Protein AF-A0AAV3JLP2-F1 (afdb_monomer_lite)

Structure (mmCIF, N/CA/C/O backbone):
data_AF-A0AAV3JLP2-F1
#
_entry.id   AF-A0AAV3JLP2-F1
#
loop_
_atom_site.group_PDB
_atom_site.id
_atom_site.type_symbol
_atom_site.label_atom_id
_atom_site.label_alt_id
_atom_site.label_comp_id
_atom_site.label_asym_id
_atom_site.label_entity_id
_atom_site.label_seq_id
_atom_site.pdbx_PDB_ins_code
_atom_site.Cartn_x
_atom_site.Cartn_y
_atom_site.Cartn_z
_atom_site.occupancy
_atom_site.B_iso_or_equiv
_atom_site.auth_seq_id
_atom_site.auth_comp_id
_atom_site.auth_asym_id
_atom_site.auth_atom_id
_atom_site.pdbx_PDB_model_num
ATOM 1 N N . MET A 1 1 ? 3.241 7.992 8.818 1.00 74.94 1 MET A N 1
ATOM 2 C CA . MET A 1 1 ? 2.218 7.798 9.858 1.00 74.94 1 MET A CA 1
ATOM 3 C C . MET A 1 1 ? 2.507 6.501 10.579 1.00 74.94 1 MET A C 1
ATOM 5 O O . MET A 1 1 ? 2.921 5.548 9.928 1.00 74.94 1 MET A O 1
ATOM 9 N N . THR A 1 2 ? 2.327 6.465 11.891 1.00 87.00 2 THR A N 1
ATOM 10 C CA . THR A 1 2 ? 2.427 5.243 12.697 1.00 87.00 2 THR A CA 1
ATOM 11 C C . THR A 1 2 ? 1.081 4.522 12.746 1.00 87.00 2 THR A C 1
ATOM 13 O O . THR A 1 2 ? 0.033 5.132 12.536 1.00 87.00 2 THR A O 1
ATOM 16 N N . GLU A 1 3 ? 1.086 3.227 13.061 1.00 88.12 3 GLU A N 1
ATOM 17 C CA . GLU A 1 3 ? -0.149 2.458 13.275 1.00 88.12 3 GLU A CA 1
ATOM 18 C C . GLU A 1 3 ? -1.060 3.122 14.322 1.00 88.12 3 GLU A C 1
ATOM 20 O O . GLU A 1 3 ? -2.264 3.259 14.111 1.00 88.12 3 GLU A O 1
ATOM 25 N N . LYS A 1 4 ? -0.467 3.658 15.396 1.00 90.94 4 LYS A N 1
ATOM 26 C CA . LYS A 1 4 ? -1.183 4.360 16.468 1.00 90.94 4 LYS A CA 1
ATOM 27 C C . LYS A 1 4 ? -1.894 5.630 15.985 1.00 90.94 4 LYS A C 1
ATOM 29 O O . LYS A 1 4 ? -3.024 5.899 16.393 1.00 90.94 4 LYS A O 1
ATOM 34 N N . GLU A 1 5 ? -1.253 6.412 15.116 1.00 94.19 5 GLU A N 1
ATOM 35 C CA . GLU A 1 5 ? -1.858 7.618 14.526 1.00 94.19 5 GLU A CA 1
ATOM 36 C C . GLU A 1 5 ? -3.093 7.268 13.692 1.00 94.19 5 GLU A C 1
ATOM 38 O O . GLU A 1 5 ? -4.110 7.954 13.766 1.00 94.19 5 GLU A O 1
ATOM 43 N N . ILE A 1 6 ? -3.033 6.165 12.946 1.00 95.06 6 ILE A N 1
ATOM 44 C CA . ILE A 1 6 ? -4.131 5.719 12.085 1.00 95.06 6 ILE A CA 1
ATOM 45 C C . ILE A 1 6 ? -5.267 5.107 12.896 1.00 95.06 6 ILE A C 1
ATOM 47 O O . ILE A 1 6 ? -6.425 5.403 12.616 1.00 95.06 6 ILE A O 1
ATOM 51 N N . GLN A 1 7 ? -4.965 4.315 13.926 1.00 93.25 7 GLN A N 1
ATOM 52 C CA . GLN A 1 7 ? -5.976 3.820 14.865 1.00 93.25 7 GLN A CA 1
ATOM 53 C C . GLN A 1 7 ? -6.729 4.981 15.526 1.00 93.25 7 GLN A C 1
ATOM 55 O O . GLN A 1 7 ? -7.957 4.970 15.589 1.00 93.25 7 GLN A O 1
ATOM 60 N N . THR A 1 8 ? -6.001 6.024 15.936 1.00 95.44 8 THR A N 1
ATOM 61 C CA . THR A 1 8 ? -6.592 7.238 16.519 1.00 95.44 8 THR A CA 1
ATOM 62 C C . THR A 1 8 ? -7.479 7.961 15.504 1.00 95.44 8 THR A C 1
ATOM 64 O O . THR A 1 8 ? -8.615 8.315 15.812 1.00 95.44 8 THR A O 1
ATOM 67 N N . ALA A 1 9 ? -6.993 8.153 14.274 1.00 96.25 9 ALA A N 1
ATOM 68 C CA . ALA A 1 9 ? -7.765 8.790 13.211 1.00 96.25 9 ALA A CA 1
ATOM 69 C C . ALA A 1 9 ? -9.043 8.003 12.871 1.00 96.25 9 ALA A C 1
ATOM 71 O O . ALA A 1 9 ? -10.110 8.598 12.737 1.00 96.25 9 ALA A O 1
ATOM 72 N N . PHE A 1 10 ? -8.958 6.672 12.792 1.00 97.56 10 PHE A N 1
ATOM 73 C CA . PHE A 1 10 ? -10.106 5.804 12.536 1.00 97.56 10 PHE A CA 1
ATOM 74 C C . PHE A 1 10 ? -11.153 5.921 13.650 1.00 97.56 10 PHE A C 1
ATOM 76 O O . PHE A 1 10 ? -12.328 6.148 13.361 1.00 97.56 10 PHE A O 1
ATOM 83 N N . ALA A 1 11 ? -10.729 5.848 14.915 1.00 96.94 11 ALA A N 1
ATOM 84 C CA . ALA A 1 11 ? -11.622 5.998 16.062 1.00 96.94 11 ALA A CA 1
ATOM 85 C C . ALA A 1 1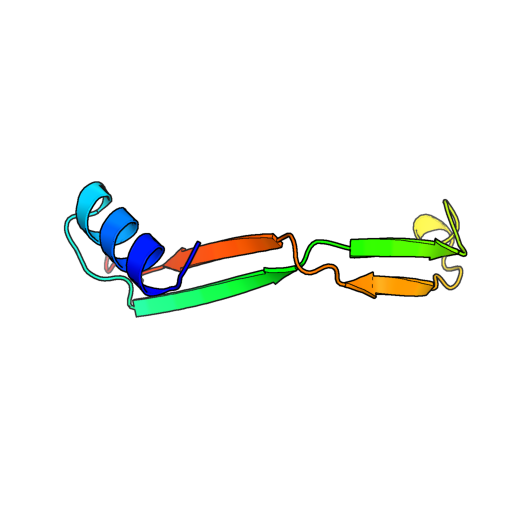1 ? -12.313 7.368 16.096 1.00 96.94 11 ALA A C 1
ATOM 87 O O . ALA A 1 11 ? -13.503 7.449 16.398 1.00 96.94 11 ALA A O 1
ATOM 88 N N . ASN A 1 12 ? -11.606 8.433 15.716 1.00 97.88 12 ASN A N 1
ATOM 89 C CA . ASN A 1 12 ? -12.176 9.778 15.649 1.00 97.88 12 ASN A CA 1
ATOM 90 C C . ASN A 1 12 ? -13.242 9.924 14.552 1.00 97.88 12 ASN A C 1
ATOM 92 O O . ASN A 1 12 ? -14.215 10.645 14.753 1.00 97.88 12 ASN A O 1
ATOM 96 N N . VAL A 1 13 ? -13.066 9.259 13.406 1.00 97.75 13 VAL A N 1
ATOM 97 C CA . VAL A 1 13 ? -13.987 9.357 12.259 1.00 97.75 13 VAL A CA 1
ATOM 98 C C . VAL A 1 13 ? -15.183 8.413 12.396 1.00 97.75 13 VAL A C 1
ATOM 100 O O . VAL A 1 13 ? -16.305 8.793 12.074 1.00 97.75 13 VAL A O 1
ATOM 103 N N . PHE A 1 14 ? -14.960 7.181 12.858 1.00 96.88 14 PHE A N 1
ATOM 104 C CA . PHE A 1 14 ? -15.971 6.117 12.855 1.00 96.88 14 PHE A CA 1
ATOM 105 C C . PHE A 1 14 ? -16.522 5.775 14.244 1.00 96.88 14 PHE A C 1
ATOM 107 O O . PHE A 1 14 ? -17.386 4.899 14.356 1.00 96.88 14 PHE A O 1
ATOM 114 N N . HIS A 1 15 ? -16.022 6.429 15.299 1.00 97.00 15 HIS A N 1
ATOM 115 C CA . HIS A 1 15 ? -16.414 6.213 16.699 1.00 97.00 15 HIS A CA 1
ATOM 116 C C . HIS A 1 15 ? -16.341 4.741 17.142 1.00 97.00 15 HIS A C 1
ATOM 118 O O . HIS A 1 15 ? -17.114 4.286 17.980 1.00 97.00 15 HIS A O 1
ATOM 124 N N . ASN A 1 16 ? -15.428 3.981 16.537 1.00 95.56 16 ASN A N 1
ATOM 125 C CA . ASN A 1 16 ? -15.153 2.573 16.801 1.00 95.56 16 ASN A CA 1
ATOM 126 C C . ASN A 1 16 ? -13.669 2.305 16.547 1.00 95.56 16 ASN A C 1
ATOM 128 O O . ASN A 1 16 ? -13.038 3.022 15.776 1.00 95.56 16 ASN A O 1
ATOM 132 N N . GLU A 1 17 ? -13.124 1.245 17.132 1.00 96.00 17 GLU A N 1
ATOM 133 C CA . GLU A 1 17 ? -11.759 0.808 16.833 1.00 96.00 17 GLU A CA 1
ATOM 134 C C . GLU A 1 17 ? -11.698 0.066 15.490 1.00 96.00 17 GLU A C 1
ATOM 136 O O . GLU A 1 17 ? -12.668 -0.569 15.069 1.00 96.00 17 GLU A O 1
ATOM 141 N N . ALA A 1 18 ? -10.562 0.161 14.798 1.00 96.31 18 ALA A N 1
ATOM 142 C CA . ALA A 1 18 ? -10.304 -0.660 13.621 1.00 96.31 18 ALA A CA 1
ATOM 143 C C . ALA A 1 18 ? -9.987 -2.103 14.047 1.00 96.31 18 ALA A C 1
ATOM 145 O O . ALA A 1 18 ? -9.269 -2.317 15.018 1.00 96.31 18 ALA A O 1
ATOM 146 N N . GLU A 1 19 ? -10.474 -3.090 13.296 1.00 96.50 19 GLU A N 1
ATOM 147 C CA . GLU A 1 19 ? -10.201 -4.518 13.532 1.00 96.50 19 GLU A CA 1
ATOM 148 C C . GLU A 1 19 ? -8.988 -5.019 12.739 1.00 96.50 19 GLU A C 1
ATOM 150 O O . GLU A 1 19 ? -8.437 -6.080 13.024 1.00 96.50 19 GLU A O 1
ATOM 155 N N . SER A 1 20 ? -8.587 -4.304 11.690 1.00 95.12 20 SER A N 1
ATOM 156 C CA . SER A 1 20 ? -7.485 -4.704 10.821 1.00 95.12 20 SER A CA 1
ATOM 157 C C . SER A 1 20 ? -6.709 -3.501 10.317 1.00 95.12 20 SER A C 1
ATOM 159 O O . SER A 1 20 ? -7.284 -2.446 10.038 1.00 95.12 20 SER A O 1
ATOM 161 N N . PHE A 1 21 ? -5.402 -3.695 10.169 1.00 95.12 21 PHE A N 1
ATOM 162 C CA . PHE A 1 21 ? -4.455 -2.695 9.704 1.00 95.12 21 PHE A CA 1
ATOM 163 C C . PHE A 1 21 ? -3.649 -3.231 8.522 1.00 95.12 21 PHE A C 1
ATOM 165 O O . PHE A 1 21 ? -3.228 -4.387 8.515 1.00 9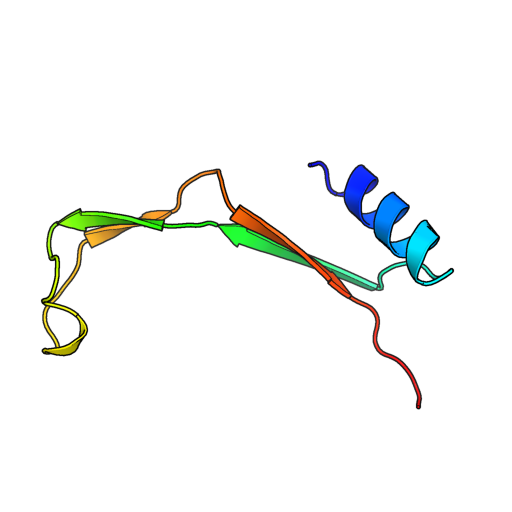5.12 21 PHE A O 1
ATOM 172 N N . PHE A 1 22 ? -3.423 -2.379 7.527 1.00 94.88 22 PHE A N 1
ATOM 173 C CA . PHE A 1 22 ? -2.769 -2.732 6.276 1.00 94.88 22 PHE A CA 1
ATOM 174 C C . PHE A 1 22 ? -1.790 -1.644 5.850 1.00 94.88 22 PHE A C 1
ATOM 176 O O . PHE A 1 22 ? -2.028 -0.451 6.049 1.00 94.88 22 PHE A O 1
ATOM 183 N N . PHE A 1 23 ? -0.719 -2.061 5.183 1.00 95.31 23 PHE A N 1
ATOM 184 C CA . PHE A 1 23 ? 0.198 -1.174 4.486 1.00 95.31 23 PHE A CA 1
ATOM 185 C C . PHE A 1 23 ? 0.467 -1.721 3.086 1.00 95.31 23 PHE A C 1
ATOM 187 O O . PHE A 1 23 ? 0.825 -2.888 2.932 1.00 95.31 23 PHE A O 1
ATOM 194 N N . SER A 1 24 ? 0.307 -0.869 2.077 1.00 96.94 24 SER A N 1
ATOM 195 C CA . SER A 1 24 ? 0.686 -1.156 0.697 1.00 96.94 24 SER A CA 1
ATOM 196 C C . SER A 1 24 ? 1.764 -0.162 0.270 1.00 96.94 24 SER A C 1
ATOM 198 O O . SER A 1 24 ? 1.461 1.031 0.151 1.00 96.94 24 SER A O 1
ATOM 200 N N . PRO A 1 25 ? 3.009 -0.606 0.027 1.00 97.88 25 PRO A N 1
ATOM 201 C CA . PRO A 1 25 ? 4.044 0.285 -0.470 1.00 97.88 25 PRO A CA 1
ATOM 202 C C . PRO A 1 25 ? 3.703 0.749 -1.888 1.00 97.88 25 PRO A C 1
ATOM 204 O O . PRO A 1 25 ? 3.127 0.010 -2.691 1.00 97.88 25 PRO A O 1
ATOM 207 N N . GLY A 1 26 ? 4.098 1.976 -2.213 1.00 97.88 26 GLY A N 1
ATOM 208 C CA . GLY A 1 26 ? 4.250 2.381 -3.601 1.00 97.88 26 GLY A CA 1
ATOM 209 C C . GLY A 1 26 ? 5.393 1.605 -4.257 1.00 97.88 26 GLY A C 1
ATOM 210 O O . GLY A 1 26 ? 6.169 0.904 -3.601 1.00 97.88 26 GLY A O 1
ATOM 211 N N . ARG A 1 27 ? 5.540 1.763 -5.570 1.00 98.25 27 ARG A N 1
ATOM 212 C CA . ARG A 1 27 ? 6.630 1.137 -6.323 1.00 98.25 27 ARG A CA 1
ATOM 213 C C . ARG A 1 27 ? 7.204 2.084 -7.357 1.00 98.25 27 ARG A C 1
ATOM 215 O O . ARG A 1 27 ? 6.460 2.791 -8.042 1.00 98.25 27 ARG A O 1
ATOM 222 N N . ILE A 1 28 ? 8.515 2.020 -7.522 1.00 97.56 28 ILE A N 1
ATOM 223 C CA . ILE A 1 28 ? 9.210 2.557 -8.687 1.00 97.56 28 ILE A CA 1
ATOM 224 C C . ILE A 1 28 ? 9.584 1.392 -9.593 1.00 97.56 28 ILE A C 1
ATO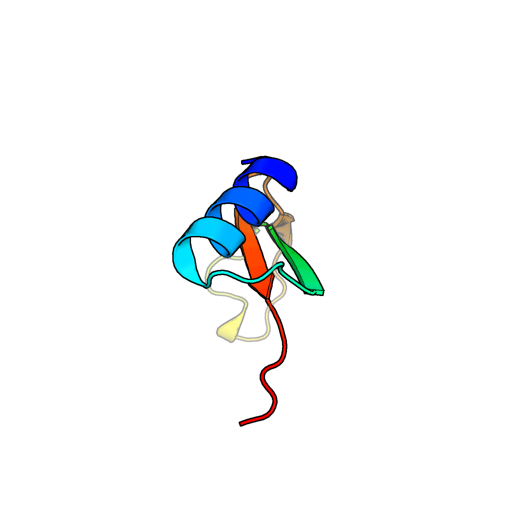M 226 O O . ILE A 1 28 ? 9.848 0.288 -9.117 1.00 97.56 28 ILE A O 1
ATOM 230 N N . ASN A 1 29 ? 9.578 1.621 -10.896 1.00 97.69 29 ASN A N 1
ATOM 231 C CA . ASN A 1 29 ? 10.115 0.659 -11.837 1.00 97.69 29 ASN A CA 1
ATOM 232 C C . ASN A 1 29 ? 11.568 1.038 -12.148 1.00 97.69 29 ASN A C 1
ATOM 234 O O . ASN A 1 29 ? 11.851 2.199 -12.433 1.00 97.69 29 ASN A O 1
ATOM 238 N N . LEU A 1 30 ? 12.500 0.093 -12.001 1.00 97.31 30 LEU A N 1
ATOM 239 C CA . LEU A 1 30 ? 13.920 0.359 -12.258 1.00 97.31 30 LEU A CA 1
ATOM 240 C C . LEU A 1 30 ? 14.230 0.239 -13.754 1.00 97.31 30 LEU A C 1
ATOM 242 O O . LEU A 1 30 ? 15.045 0.996 -14.276 1.00 97.31 30 LEU A O 1
ATOM 246 N N . ILE A 1 31 ? 13.587 -0.722 -14.429 1.00 97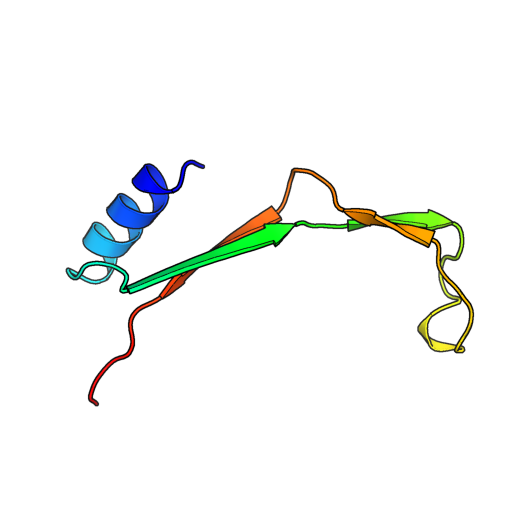.62 31 ILE A N 1
ATOM 247 C CA . ILE A 1 31 ? 13.674 -0.951 -15.875 1.00 97.62 31 ILE A CA 1
ATOM 248 C C . ILE A 1 31 ? 12.473 -1.771 -16.374 1.00 97.62 31 ILE A C 1
ATOM 250 O O . ILE A 1 31 ? 11.891 -2.563 -15.631 1.00 97.62 31 ILE A O 1
ATOM 254 N N . GLY A 1 32 ? 12.143 -1.609 -17.659 1.00 95.44 32 GLY A N 1
ATOM 255 C CA . GLY A 1 32 ? 11.005 -2.265 -18.310 1.00 95.44 32 GLY A CA 1
ATOM 256 C C . GLY A 1 32 ? 9.760 -1.380 -18.309 1.00 95.44 32 GLY A C 1
ATOM 257 O O . GLY A 1 32 ? 8.705 -1.800 -17.856 1.00 95.44 32 GLY A O 1
ATOM 258 N N . GLU A 1 33 ? 9.883 -0.121 -18.737 1.00 97.06 33 GLU A N 1
ATOM 259 C CA . GLU A 1 33 ? 8.714 0.742 -18.939 1.00 97.06 33 GLU A CA 1
ATOM 260 C C . GLU A 1 33 ? 7.929 0.283 -20.163 1.00 97.06 33 GLU A C 1
ATOM 262 O O . GLU A 1 33 ? 8.523 -0.063 -21.185 1.00 97.06 33 GLU A O 1
ATOM 267 N N . HIS A 1 34 ? 6.599 0.335 -20.085 1.00 95.69 34 HIS A N 1
ATOM 268 C CA . HIS A 1 34 ? 5.706 0.026 -21.206 1.00 95.69 34 HIS A CA 1
ATOM 269 C C . HIS A 1 34 ? 5.795 -1.416 -21.755 1.00 95.69 34 HIS A C 1
ATOM 271 O O . HIS A 1 34 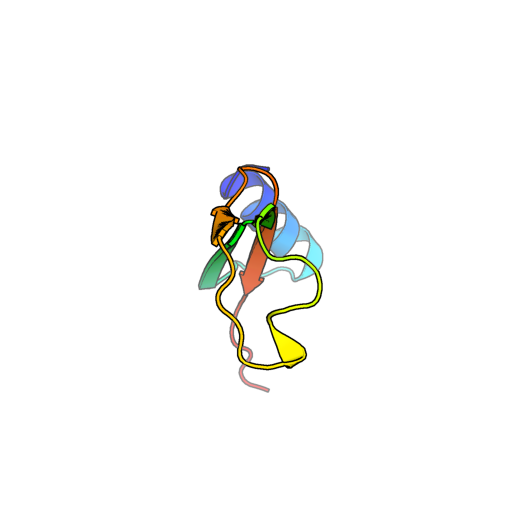? 5.290 -1.708 -22.843 1.00 95.69 34 HIS A O 1
ATOM 277 N N . THR A 1 35 ? 6.424 -2.342 -21.023 1.00 96.94 35 THR A N 1
ATOM 278 C CA . THR A 1 35 ? 6.545 -3.753 -21.428 1.00 96.94 35 THR A CA 1
ATOM 279 C C . THR A 1 35 ? 5.515 -4.659 -20.759 1.00 96.94 35 THR A C 1
ATOM 281 O O . THR A 1 35 ? 5.163 -5.692 -21.327 1.00 96.94 35 THR A O 1
ATOM 284 N N . ASP A 1 36 ? 4.999 -4.276 -19.594 1.00 95.31 36 ASP A N 1
ATOM 285 C CA . ASP A 1 36 ? 4.099 -5.074 -18.758 1.00 95.31 36 ASP A CA 1
ATOM 286 C C . ASP A 1 36 ? 2.783 -5.420 -19.461 1.00 95.31 36 ASP A C 1
ATOM 288 O O . ASP A 1 36 ? 2.411 -6.591 -19.543 1.00 95.31 36 ASP A O 1
ATOM 292 N N . TYR A 1 37 ? 2.115 -4.438 -20.065 1.00 95.12 37 TYR A N 1
ATOM 293 C CA . TYR A 1 37 ? 0.874 -4.672 -20.813 1.00 95.12 37 TYR A CA 1
ATOM 294 C C . TYR A 1 37 ? 1.077 -5.443 -22.129 1.00 95.12 37 TYR A C 1
ATOM 296 O O . TYR A 1 37 ? 0.103 -5.852 -22.756 1.00 95.12 37 TYR A O 1
ATOM 304 N N . ASN A 1 38 ? 2.330 -5.672 -22.532 1.00 96.44 38 ASN A N 1
ATOM 305 C CA . ASN A 1 38 ? 2.707 -6.515 -23.667 1.00 96.44 38 ASN A CA 1
ATOM 306 C C . ASN A 1 38 ? 3.187 -7.916 -23.234 1.00 96.44 38 ASN A C 1
ATOM 308 O O . ASN A 1 38 ? 3.685 -8.674 -24.064 1.00 96.44 38 ASN A O 1
ATOM 312 N N . GLY A 1 39 ? 3.082 -8.263 -21.945 1.00 96.50 39 GLY A N 1
ATOM 313 C CA . GLY A 1 39 ? 3.558 -9.540 -21.400 1.00 96.50 39 GLY A CA 1
ATOM 314 C C . GLY A 1 39 ? 5.078 -9.626 -21.218 1.00 96.50 39 GLY A C 1
ATOM 315 O O . GLY A 1 39 ? 5.609 -10.713 -20.996 1.00 96.50 39 GLY A O 1
ATOM 316 N N . GLY A 1 40 ? 5.789 -8.502 -21.321 1.00 97.06 40 GLY A N 1
ATOM 317 C CA . GLY A 1 40 ? 7.218 -8.425 -21.042 1.00 97.06 40 GLY A CA 1
ATOM 318 C C . GLY A 1 40 ? 7.522 -8.440 -19.543 1.00 97.06 40 GLY A C 1
ATOM 319 O O . GLY A 1 40 ? 6.671 -8.156 -18.701 1.00 97.06 40 GLY A O 1
ATOM 320 N N . HIS A 1 41 ? 8.771 -8.752 -19.200 1.00 96.88 41 HIS A N 1
ATOM 321 C CA . HIS A 1 41 ? 9.244 -8.654 -17.822 1.00 96.88 41 HIS A CA 1
ATOM 322 C C . HIS A 1 41 ? 9.509 -7.195 -17.426 1.00 96.88 41 HIS A C 1
ATOM 324 O O . HIS A 1 41 ? 9.884 -6.364 -18.258 1.00 96.88 41 HIS A O 1
ATOM 330 N N . VAL A 1 42 ? 9.350 -6.917 -16.133 1.00 97.69 42 VAL A N 1
ATOM 331 C CA . VAL A 1 42 ? 9.646 -5.633 -15.488 1.00 97.69 42 VAL A CA 1
ATOM 332 C C . VAL A 1 42 ? 10.465 -5.872 -14.227 1.00 97.69 42 VAL A C 1
ATOM 334 O O . VAL A 1 42 ? 10.381 -6.950 -13.633 1.00 97.69 42 VAL A O 1
ATOM 337 N N . PHE A 1 43 ? 11.241 -4.876 -13.800 1.00 98.00 43 PHE A N 1
ATOM 338 C CA . PHE A 1 43 ? 12.040 -4.968 -12.577 1.00 98.00 43 PHE A CA 1
ATOM 339 C C . PHE A 1 43 ? 11.718 -3.818 -11.609 1.00 98.00 43 PHE A C 1
ATOM 341 O O . PHE A 1 43 ? 12.463 -2.837 -11.524 1.00 98.00 43 PHE A O 1
ATOM 348 N N . PRO A 1 44 ? 10.589 -3.903 -10.883 1.00 97.81 44 PRO A N 1
ATOM 349 C CA . PRO A 1 44 ? 10.192 -2.887 -9.926 1.00 97.81 44 PRO A CA 1
ATOM 350 C C . PRO A 1 44 ? 10.806 -3.110 -8.544 1.00 97.81 44 PRO A C 1
ATOM 352 O O . PRO A 1 44 ? 11.173 -4.221 -8.166 1.00 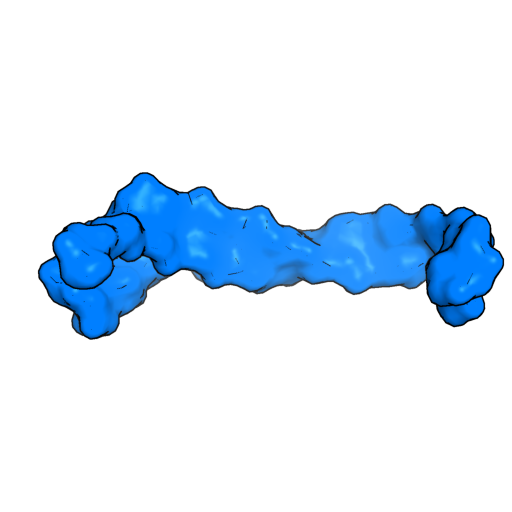97.81 44 PRO A O 1
ATOM 355 N N . ALA A 1 45 ? 10.835 -2.039 -7.757 1.00 98.19 45 ALA A N 1
ATOM 356 C CA . ALA A 1 45 ? 11.171 -2.067 -6.344 1.00 98.19 45 ALA A CA 1
ATOM 357 C C . ALA A 1 45 ? 10.087 -1.352 -5.529 1.00 98.19 45 ALA A C 1
ATOM 359 O O . ALA A 1 45 ? 9.615 -0.270 -5.896 1.00 98.19 45 ALA A O 1
ATOM 360 N N . ALA A 1 46 ? 9.699 -1.960 -4.407 1.00 98.31 46 ALA A N 1
ATOM 361 C CA . ALA A 1 46 ? 8.847 -1.309 -3.421 1.00 98.31 46 ALA A CA 1
ATOM 362 C C . ALA A 1 46 ? 9.609 -0.149 -2.765 1.00 98.31 46 ALA A C 1
ATOM 364 O O . ALA A 1 46 ? 10.793 -0.277 -2.446 1.00 98.31 46 ALA A O 1
ATOM 365 N N . ILE A 1 47 ? 8.928 0.974 -2.551 1.00 97.75 47 ILE A N 1
ATOM 366 C CA . ILE A 1 47 ? 9.479 2.125 -1.828 1.00 97.75 47 ILE A CA 1
ATOM 367 C C . ILE A 1 47 ? 8.836 2.242 -0.444 1.00 97.75 47 ILE A C 1
ATOM 369 O O . ILE A 1 47 ? 7.778 1.676 -0.178 1.00 97.75 47 ILE A O 1
ATOM 373 N N . THR A 1 48 ? 9.473 2.996 0.450 1.00 96.25 48 THR A N 1
ATOM 374 C CA . THR A 1 48 ? 8.977 3.199 1.822 1.00 96.25 48 THR A CA 1
ATOM 375 C C . THR A 1 48 ? 7.727 4.076 1.884 1.00 96.25 48 THR A C 1
ATOM 377 O O . THR A 1 48 ? 6.959 3.981 2.839 1.00 96.25 48 THR A O 1
ATOM 380 N N . LEU A 1 49 ? 7.497 4.917 0.870 1.00 96.00 49 LEU A N 1
ATOM 381 C CA . LEU A 1 49 ? 6.263 5.681 0.733 1.00 96.00 49 LEU A CA 1
ATOM 382 C C . LEU A 1 49 ? 5.134 4.760 0.262 1.00 96.00 49 LEU A C 1
ATOM 384 O O . LEU A 1 49 ? 5.269 4.072 -0.746 1.00 96.00 49 LEU A O 1
ATOM 388 N N . GLY A 1 50 ? 4.003 4.777 0.956 1.00 95.06 50 GLY A N 1
ATOM 389 C CA . GLY A 1 50 ? 2.866 3.934 0.614 1.00 95.06 50 GLY A CA 1
ATOM 390 C C . GLY A 1 50 ? 1.572 4.397 1.256 1.00 95.06 50 GLY A C 1
ATOM 391 O O . GLY A 1 50 ? 1.509 5.442 1.907 1.00 95.06 50 GLY A O 1
ATOM 392 N N . THR A 1 51 ? 0.540 3.590 1.067 1.00 95.88 51 THR A N 1
ATOM 393 C CA . THR A 1 51 ? -0.794 3.824 1.606 1.00 95.88 51 THR A CA 1
ATOM 394 C C . THR A 1 51 ? -1.027 2.907 2.791 1.00 95.88 51 THR A C 1
ATOM 396 O O . THR A 1 51 ? -0.754 1.709 2.735 1.00 95.88 51 THR A O 1
ATOM 399 N N . TYR A 1 52 ? -1.571 3.475 3.858 1.00 95.56 52 TYR A N 1
ATOM 400 C CA . TYR A 1 52 ? -2.030 2.721 5.010 1.00 95.56 52 TYR A CA 1
ATOM 401 C C . TYR A 1 52 ? -3.553 2.618 4.993 1.00 95.56 52 TYR A C 1
ATOM 403 O O . TYR A 1 52 ? -4.234 3.570 4.608 1.00 95.56 52 TYR A O 1
ATOM 411 N N . GLY A 1 53 ? -4.077 1.481 5.434 1.00 94.81 53 GLY A N 1
ATOM 412 C CA . GLY A 1 53 ? -5.507 1.233 5.563 1.00 94.81 53 GLY A CA 1
ATOM 413 C C . GLY A 1 53 ? -5.840 0.689 6.944 1.00 94.81 53 GLY A C 1
ATOM 414 O O . GLY A 1 53 ? -5.122 -0.158 7.466 1.00 94.81 53 GLY A O 1
ATOM 415 N N . ALA A 1 54 ? -6.941 1.160 7.519 1.00 96.88 54 ALA A N 1
ATOM 416 C CA . ALA A 1 54 ? -7.538 0.599 8.722 1.00 96.88 54 ALA A CA 1
ATOM 417 C C . ALA A 1 54 ? -9.004 0.284 8.430 1.00 96.88 54 ALA A C 1
ATOM 419 O O . ALA A 1 54 ? -9.694 1.084 7.794 1.00 96.88 54 ALA A O 1
ATOM 420 N N . ALA A 1 55 ? -9.463 -0.892 8.844 1.00 96.69 55 ALA A N 1
ATOM 421 C CA . ALA A 1 55 ? -10.791 -1.382 8.507 1.00 96.69 55 ALA A CA 1
ATOM 422 C C . ALA A 1 55 ? -11.439 -2.108 9.683 1.00 96.69 55 ALA A C 1
ATOM 424 O O . ALA A 1 55 ? -10.762 -2.711 10.514 1.00 96.69 55 ALA A O 1
ATOM 425 N N . ARG A 1 56 ? -12.770 -2.072 9.713 1.00 97.31 56 ARG A N 1
ATOM 426 C CA . ARG A 1 56 ? -13.621 -2.849 10.612 1.00 97.31 56 ARG A CA 1
ATOM 427 C C . ARG A 1 56 ? -14.813 -3.371 9.827 1.00 97.31 56 ARG A C 1
ATOM 429 O O . ARG A 1 56 ? -15.426 -2.603 9.081 1.00 97.31 56 ARG A O 1
ATOM 436 N N . LYS A 1 57 ? -15.158 -4.648 9.999 1.00 97.19 57 LYS A N 1
ATOM 437 C CA . LYS A 1 57 ? -16.361 -5.195 9.372 1.00 97.19 57 LYS A CA 1
ATOM 438 C C . LYS A 1 57 ? -17.599 -4.648 10.088 1.00 97.19 57 LYS A C 1
ATOM 440 O O . LYS A 1 57 ? -17.663 -4.625 11.315 1.00 97.19 57 LYS A O 1
ATOM 445 N N . ARG A 1 58 ? -18.584 -4.188 9.319 1.00 95.56 58 ARG A N 1
ATOM 446 C CA . ARG A 1 58 ? -19.902 -3.823 9.848 1.00 95.56 58 ARG A CA 1
ATOM 447 C C . ARG A 1 58 ? -20.855 -5.013 9.747 1.00 95.56 58 ARG A C 1
ATOM 449 O O . ARG A 1 58 ? -20.619 -5.937 8.970 1.00 95.56 58 ARG A O 1
ATOM 456 N N . ASN A 1 59 ? -21.899 -4.985 10.569 1.00 95.19 59 ASN A N 1
ATOM 457 C CA . ASN A 1 59 ? -22.919 -6.035 10.631 1.00 95.19 59 ASN A CA 1
ATOM 458 C C . ASN A 1 59 ? -24.213 -5.661 9.890 1.00 95.19 59 ASN A C 1
ATOM 460 O O . ASN A 1 59 ? -25.188 -6.402 10.001 1.00 95.19 59 ASN A O 1
ATOM 464 N N . ASP A 1 60 ? -24.240 -4.503 9.228 1.00 93.00 60 ASP A N 1
ATOM 465 C CA . ASP A 1 60 ? -25.345 -4.083 8.365 1.00 93.00 60 ASP A CA 1
ATOM 466 C C . ASP A 1 60 ? -25.215 -4.613 6.929 1.00 93.00 60 ASP A C 1
ATOM 468 O O . ASP A 1 60 ? -24.139 -5.154 6.574 1.00 93.00 60 ASP A O 1
#

Organism: NCBI:txid1105255

Foldseek 3Di:
DDPVVVQVVCCVVVVDGFPDKDKDFDKDWPDDPPCVVVVDDTHIDGDPDTDMDTHDDDPD

Radius of gyration: 17.05 Å; chains: 1; bounding box: 39×19×40 Å

Secondary structure (DSSP, 8-state):
--HHHHHHHHHHHHSS--SEEEEEEEEEEEE-TT-GGGT---EEEEEEEEEEEEE-----

InterPro domains:
  IPR014721 Small ribosomal subunit protein uS5 domain 2-type fold, subgroup [G3DSA:3.30.230.10] (1-60)
  IPR019539 Galactokinase, N-terminal domain [PF10509] (9-57)
  IPR019741 Galactokinase, conserved site [PS00106] (26-37)
  IPR020568 Ribosomal protein uS5 domain 2-type superfamily [SSF54211] (4-60)

Sequence (60 aa):
MTEKEIQTAFANVFHNEAESFFFSPGRINLIGEHTDYNGGHVFPAAITLGTYGAARKRND

pLDDT: mean 95.68, std 3.42, range [74.94, 98.31]